Protein AF-A0A382CMC9-F1 (afdb_monomer_lite)

Organism: NCBI:txid408172

Secondary structure (DSSP, 8-state):
-EE-TTSSPEEE-----GGGTTTTHHHHHHHHHHHIIIIIS--S-EEEEE-TT-HHHHHHHHHH--TTEEEEE---

Radius of gyration: 12.16 Å; chains: 1; bounding box: 30×28×25 Å

Structure (mmCIF, N/CA/C/O backbone):
data_AF-A0A382CMC9-F1
#
_entry.id   AF-A0A382CMC9-F1
#
loop_
_atom_site.group_PDB
_atom_site.id
_atom_site.type_symbol
_atom_site.label_atom_id
_atom_site.label_alt_id
_atom_site.label_comp_id
_atom_site.label_asym_id
_atom_site.label_entity_id
_atom_site.label_seq_id
_atom_site.pdbx_PDB_ins_code
_atom_site.Cartn_x
_atom_site.Cartn_y
_atom_site.Cartn_z
_atom_site.occupancy
_atom_site.B_iso_or_equiv
_atom_site.auth_seq_id
_atom_site.auth_comp_id
_atom_site.auth_asym_id
_atom_site.auth_atom_id
_atom_site.pdbx_PDB_model_num
ATOM 1 N N . MET A 1 1 ? -4.505 3.359 -11.706 1.00 62.09 1 MET A N 1
ATOM 2 C CA . MET A 1 1 ? -3.058 3.510 -11.930 1.00 62.09 1 MET A CA 1
ATOM 3 C C . MET A 1 1 ? -2.864 4.659 -12.887 1.00 62.09 1 MET A C 1
ATOM 5 O O . MET A 1 1 ? -3.366 4.585 -14.002 1.00 62.09 1 MET A O 1
ATOM 9 N N . LEU A 1 2 ? -2.242 5.733 -12.413 1.00 69.62 2 LEU A N 1
ATOM 10 C CA . LEU A 1 2 ? -1.901 6.919 -13.198 1.00 69.62 2 LEU A CA 1
ATOM 11 C C . LEU A 1 2 ? -0.420 7.254 -12.946 1.00 69.62 2 LEU A C 1
ATOM 13 O O . LEU A 1 2 ? 0.097 6.862 -11.896 1.00 69.62 2 LEU A O 1
ATOM 17 N N . PRO A 1 3 ? 0.269 7.931 -13.880 1.00 67.06 3 PRO A N 1
ATOM 18 C CA . PRO A 1 3 ? 1.630 8.409 -13.649 1.00 67.06 3 PRO A CA 1
ATOM 19 C C . PRO A 1 3 ? 1.649 9.455 -12.525 1.00 67.06 3 PRO A C 1
ATOM 21 O O . PRO A 1 3 ? 0.819 10.366 -12.528 1.00 67.06 3 PRO A O 1
ATOM 24 N N . PHE A 1 4 ? 2.593 9.343 -11.591 1.00 69.88 4 PHE A N 1
ATOM 25 C CA . PHE A 1 4 ? 2.769 10.282 -10.479 1.00 69.88 4 PHE A CA 1
ATOM 26 C C . PHE A 1 4 ? 3.701 11.445 -10.871 1.00 69.88 4 PHE A C 1
ATOM 28 O O . PHE A 1 4 ? 4.813 11.188 -11.316 1.00 69.88 4 PHE A O 1
ATOM 35 N N . GLU A 1 5 ? 3.270 12.705 -10.711 1.00 66.69 5 GLU A N 1
ATOM 36 C CA . GLU A 1 5 ? 4.065 13.956 -10.829 1.00 66.69 5 GLU A CA 1
ATOM 37 C C . GLU A 1 5 ? 5.255 13.946 -11.819 1.00 66.69 5 GLU A C 1
ATOM 39 O O . GLU A 1 5 ? 6.408 14.126 -11.431 1.00 66.69 5 GLU A O 1
ATOM 44 N N . ASN A 1 6 ? 5.001 13.743 -13.120 1.00 61.38 6 ASN A N 1
ATOM 45 C CA . ASN A 1 6 ? 6.045 13.702 -14.168 1.00 61.38 6 ASN A CA 1
ATOM 46 C C . ASN A 1 6 ? 7.186 12.691 -13.909 1.00 61.38 6 ASN A C 1
ATOM 48 O O . ASN A 1 6 ? 8.258 12.782 -14.510 1.00 61.38 6 ASN A O 1
ATOM 52 N N . SER A 1 7 ? 6.956 11.710 -13.042 1.00 67.88 7 SER A N 1
ATOM 53 C CA . SER A 1 7 ? 7.828 10.567 -12.819 1.00 67.88 7 SER A CA 1
ATOM 54 C C . SER A 1 7 ? 7.313 9.353 -13.595 1.00 67.88 7 SER A C 1
ATOM 56 O O . SER A 1 7 ? 6.149 9.279 -13.990 1.00 67.88 7 SER A O 1
ATOM 58 N N . CYS A 1 8 ? 8.180 8.363 -13.795 1.00 77.19 8 CYS A N 1
ATOM 59 C CA . CYS A 1 8 ? 7.774 7.070 -14.351 1.00 77.19 8 CYS A CA 1
ATOM 60 C C . CYS A 1 8 ? 7.071 6.178 -13.308 1.00 77.19 8 CYS A C 1
ATOM 62 O O . CYS A 1 8 ? 6.763 5.025 -13.604 1.00 77.19 8 CYS A O 1
ATOM 64 N N . LEU A 1 9 ? 6.839 6.682 -12.088 1.00 82.06 9 LEU A N 1
ATOM 65 C CA . LEU A 1 9 ? 6.189 5.922 -11.030 1.00 82.06 9 LEU A CA 1
ATOM 66 C C . LEU A 1 9 ? 4.689 5.863 -11.266 1.00 82.06 9 LEU A C 1
ATOM 68 O O . LEU A 1 9 ? 4.038 6.856 -11.596 1.00 82.06 9 LEU A O 1
ATOM 72 N N . ILE A 1 10 ? 4.141 4.677 -11.043 1.00 88.38 10 ILE A N 1
ATOM 73 C CA . ILE A 1 10 ? 2.711 4.439 -11.120 1.00 88.38 10 ILE A CA 1
ATOM 74 C C . ILE A 1 10 ? 2.119 4.539 -9.721 1.00 88.38 10 ILE A C 1
ATOM 76 O O . ILE A 1 10 ? 2.523 3.814 -8.811 1.00 88.38 10 ILE A O 1
ATOM 80 N N . GLU A 1 11 ? 1.127 5.411 -9.569 1.00 89.12 11 GLU A N 1
ATOM 81 C CA . GLU A 1 11 ? 0.379 5.556 -8.328 1.00 89.12 11 GLU A CA 1
ATOM 82 C C . GLU A 1 11 ? -0.756 4.528 -8.231 1.00 89.12 11 GLU A C 1
ATOM 84 O O . GLU A 1 11 ? -1.544 4.332 -9.174 1.00 89.12 11 GLU A O 1
ATOM 89 N N . ILE A 1 12 ? -0.882 3.912 -7.053 1.00 88.31 12 ILE A N 1
ATOM 90 C CA . ILE A 1 12 ? -2.072 3.161 -6.652 1.00 88.31 12 ILE A CA 1
ATOM 91 C C . ILE A 1 12 ? -2.879 3.937 -5.609 1.00 88.31 12 ILE A C 1
ATOM 93 O O . ILE A 1 12 ? -2.356 4.432 -4.615 1.00 88.31 12 ILE A O 1
ATOM 97 N N . GLY A 1 13 ? -4.192 3.984 -5.820 1.00 86.75 13 GLY A N 1
ATOM 98 C CA . GLY A 1 13 ? -5.141 4.622 -4.919 1.00 86.75 13 GLY A CA 1
ATOM 99 C C . GLY A 1 13 ? -6.488 3.912 -4.968 1.00 86.75 13 GLY A C 1
ATOM 100 O O . GLY A 1 13 ? -6.861 3.320 -5.983 1.00 86.75 13 GLY A O 1
ATOM 101 N N . TYR A 1 14 ? -7.219 3.953 -3.858 1.00 88.12 14 TYR A N 1
ATOM 102 C CA . TYR A 1 14 ? -8.556 3.377 -3.738 1.00 88.12 14 TYR A CA 1
ATOM 103 C C . TYR A 1 14 ? -9.432 4.238 -2.829 1.00 88.12 14 TYR A C 1
ATOM 105 O O . TYR A 1 14 ? -8.951 4.985 -1.976 1.00 88.12 14 TYR A O 1
ATOM 113 N N . ARG A 1 15 ? -10.749 4.112 -2.998 1.00 89.06 15 ARG A N 1
ATOM 114 C CA . ARG A 1 15 ? -11.754 4.687 -2.101 1.00 89.06 15 ARG A CA 1
ATOM 115 C C . ARG A 1 15 ? -12.752 3.603 -1.747 1.00 89.06 15 ARG A C 1
ATOM 117 O O . ARG A 1 15 ? -13.182 2.849 -2.614 1.00 89.06 15 ARG A O 1
ATOM 124 N N . LEU A 1 16 ? -13.109 3.531 -0.473 1.00 88.31 16 LEU A N 1
ATOM 125 C CA . LEU A 1 16 ? -14.071 2.564 0.037 1.00 88.31 16 LEU A CA 1
ATOM 126 C C . LEU A 1 16 ? -15.281 3.292 0.595 1.00 88.31 16 LEU A C 1
ATOM 128 O O . LEU A 1 16 ? -15.133 4.313 1.271 1.00 88.31 16 LEU A O 1
ATOM 132 N N . ALA A 1 17 ? -16.464 2.724 0.366 1.00 91.75 17 ALA A N 1
ATOM 133 C CA . ALA A 1 17 ? -17.666 3.139 1.072 1.00 91.75 17 ALA A CA 1
ATOM 134 C C . ALA A 1 17 ? -17.448 3.017 2.588 1.00 91.75 17 ALA A C 1
ATOM 136 O O . ALA A 1 17 ? -16.823 2.063 3.055 1.00 91.75 17 ALA A O 1
ATOM 137 N N . THR A 1 18 ? -17.995 3.961 3.354 1.00 89.88 18 THR A N 1
ATOM 138 C CA . THR A 1 18 ? -17.862 4.007 4.820 1.00 89.88 18 THR A CA 1
ATOM 139 C C . THR A 1 18 ? -18.330 2.717 5.493 1.00 89.88 18 THR A C 1
ATOM 141 O O . THR A 1 18 ? -17.712 2.263 6.449 1.00 89.88 18 THR A O 1
ATOM 144 N N . ALA A 1 19 ? -19.358 2.068 4.938 1.00 93.25 19 ALA A N 1
ATOM 145 C CA . ALA A 1 19 ? -19.868 0.781 5.411 1.00 93.25 19 ALA A CA 1
ATOM 146 C C . ALA A 1 19 ? -18.828 -0.357 5.380 1.00 93.25 19 ALA A C 1
ATOM 148 O O . ALA A 1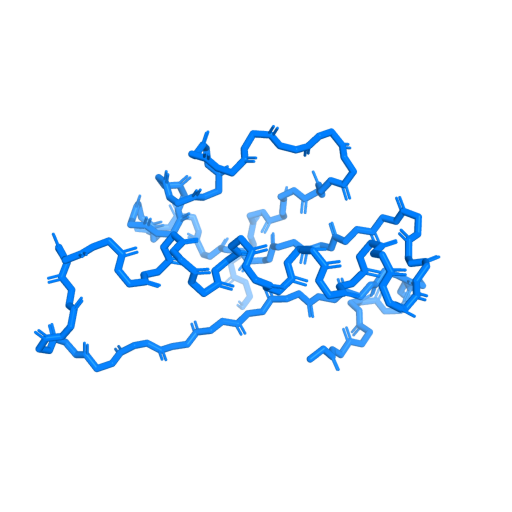 19 ? -18.957 -1.310 6.140 1.00 93.25 19 ALA A O 1
ATOM 149 N N . ALA A 1 20 ? -17.801 -0.267 4.530 1.00 89.69 20 ALA A N 1
ATOM 150 C CA . ALA A 1 20 ? -16.748 -1.277 4.398 1.00 89.69 20 ALA A CA 1
ATOM 151 C C . ALA A 1 20 ? -15.514 -0.993 5.279 1.00 89.69 20 ALA A C 1
ATOM 153 O O . ALA A 1 20 ? -14.530 -1.739 5.245 1.00 89.69 20 ALA A O 1
ATOM 154 N N . TRP A 1 21 ? -15.518 0.099 6.050 1.00 91.75 21 TRP A N 1
ATOM 155 C CA . TRP A 1 21 ? -14.385 0.464 6.901 1.00 91.75 21 TRP A CA 1
ATOM 156 C C . TRP A 1 21 ? -14.248 -0.492 8.091 1.00 91.75 21 TRP A C 1
ATOM 158 O O . TRP A 1 21 ? -15.212 -1.103 8.540 1.00 91.75 21 TRP A O 1
ATOM 168 N N . GLY A 1 22 ? -13.022 -0.651 8.595 1.00 89.88 22 GLY A N 1
ATOM 169 C CA . GLY A 1 22 ? -12.731 -1.525 9.740 1.00 89.88 22 GLY A CA 1
ATOM 170 C C . GLY A 1 22 ? -12.758 -3.031 9.444 1.00 89.88 22 GLY A C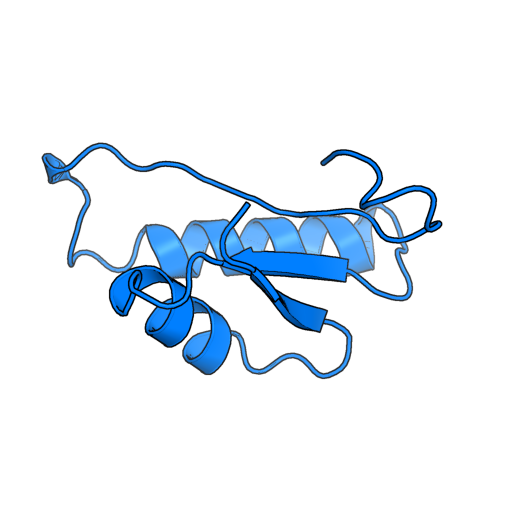 1
ATOM 171 O O . GLY A 1 22 ? -12.355 -3.811 10.296 1.00 89.88 22 GLY A O 1
ATOM 172 N N . GLN A 1 23 ? -13.149 -3.449 8.235 1.00 92.62 23 GLN A N 1
ATOM 173 C CA . GLN A 1 23 ? -13.279 -4.864 7.853 1.00 92.62 23 GLN A CA 1
ATOM 174 C C . GLN A 1 23 ? -12.043 -5.435 7.134 1.00 92.62 23 GLN A C 1
ATOM 176 O O . GLN A 1 23 ? -12.074 -6.546 6.623 1.00 92.62 23 GLN A O 1
ATOM 181 N N . GLY A 1 24 ? -10.951 -4.671 7.036 1.00 91.12 24 GLY A N 1
ATOM 182 C CA . GLY A 1 24 ? -9.731 -5.101 6.335 1.00 91.12 24 GLY A CA 1
ATOM 183 C C . GLY A 1 24 ? -9.770 -4.967 4.806 1.00 91.12 24 GLY A C 1
ATOM 184 O O . GLY A 1 24 ? -8.740 -5.163 4.165 1.00 91.12 24 GLY A O 1
ATOM 185 N N . ALA A 1 25 ? -10.896 -4.536 4.226 1.00 93.12 25 ALA A N 1
ATOM 186 C CA . ALA A 1 25 ? -11.072 -4.374 2.779 1.00 93.12 25 ALA A CA 1
ATOM 187 C C . ALA A 1 25 ? -9.987 -3.502 2.117 1.00 93.12 25 ALA A C 1
ATOM 189 O O . ALA A 1 25 ? -9.513 -3.811 1.030 1.00 93.12 25 ALA A O 1
ATOM 190 N N . ALA A 1 26 ? -9.543 -2.435 2.788 1.00 92.38 26 ALA A N 1
ATOM 191 C CA . ALA A 1 26 ? -8.486 -1.555 2.284 1.00 92.38 26 ALA A CA 1
ATOM 192 C C . ALA A 1 26 ? -7.141 -2.275 2.131 1.00 92.38 26 ALA A C 1
ATOM 194 O O . ALA A 1 26 ? -6.439 -2.085 1.141 1.00 92.38 26 ALA A O 1
ATOM 195 N N . THR A 1 27 ? -6.799 -3.128 3.099 1.00 93.50 27 THR A N 1
ATOM 196 C CA . THR A 1 27 ? -5.584 -3.942 3.047 1.00 93.50 27 THR A CA 1
ATOM 197 C C . THR A 1 27 ? -5.689 -4.977 1.937 1.00 93.50 27 THR A C 1
ATOM 199 O O . THR A 1 27 ? -4.756 -5.087 1.154 1.00 93.50 27 THR A O 1
ATOM 202 N N . GLU A 1 28 ? -6.831 -5.659 1.794 1.00 94.56 28 GLU A N 1
ATOM 203 C CA . GLU A 1 28 ? -7.023 -6.623 0.704 1.00 94.56 28 GLU A CA 1
ATOM 204 C C . GLU A 1 28 ? -6.878 -5.965 -0.676 1.00 94.56 28 GLU A C 1
ATOM 206 O O . GLU A 1 28 ? -6.132 -6.457 -1.527 1.00 94.56 28 GLU A O 1
ATOM 211 N N . VAL A 1 29 ? -7.554 -4.834 -0.892 1.00 94.00 29 VAL A N 1
ATOM 212 C CA . VAL A 1 29 ? -7.455 -4.078 -2.147 1.00 94.00 29 VAL A CA 1
ATOM 213 C C . VAL A 1 29 ? -6.012 -3.636 -2.390 1.00 94.00 29 VAL A C 1
ATOM 215 O O . VAL A 1 29 ? -5.492 -3.854 -3.484 1.00 94.00 29 VAL A O 1
ATOM 218 N N . GLY A 1 30 ? -5.339 -3.087 -1.375 1.00 92.69 30 GLY A N 1
ATOM 219 C CA . GLY A 1 30 ? -3.933 -2.690 -1.466 1.00 92.69 30 GLY A CA 1
ATOM 220 C C . GLY A 1 30 ? -3.011 -3.849 -1.857 1.00 92.69 30 GLY A C 1
ATOM 221 O O . GLY A 1 30 ? -2.205 -3.707 -2.773 1.00 92.69 30 GLY A O 1
ATOM 222 N N . THR A 1 31 ? -3.177 -5.023 -1.242 1.00 93.19 31 THR A N 1
ATOM 223 C CA . THR A 1 31 ? -2.391 -6.225 -1.560 1.00 93.19 31 THR A CA 1
ATOM 224 C C . THR A 1 31 ? -2.629 -6.703 -2.990 1.00 93.19 31 THR A C 1
ATOM 226 O O . THR A 1 31 ? -1.683 -7.090 -3.678 1.00 93.19 31 THR A O 1
ATOM 229 N N . ARG A 1 32 ? -3.878 -6.684 -3.469 1.00 94.38 32 ARG A N 1
ATOM 230 C CA . ARG A 1 32 ? -4.195 -7.074 -4.852 1.00 94.38 32 ARG A CA 1
ATOM 231 C C . ARG A 1 32 ? -3.599 -6.095 -5.861 1.00 94.38 32 ARG A C 1
ATOM 233 O O . ARG A 1 32 ? -3.016 -6.541 -6.843 1.00 94.38 32 ARG A O 1
ATOM 240 N N . LEU A 1 33 ? -3.692 -4.791 -5.600 1.00 92.81 33 LEU A N 1
ATOM 241 C CA . LEU A 1 33 ? -3.117 -3.758 -6.466 1.00 92.81 33 LEU A CA 1
ATOM 242 C C . LEU A 1 33 ? -1.588 -3.846 -6.533 1.00 92.81 33 LEU A C 1
ATOM 244 O O . LEU A 1 33 ? -1.032 -3.752 -7.625 1.00 92.81 33 LEU A O 1
ATOM 248 N N . LEU A 1 34 ? -0.921 -4.081 -5.398 1.00 92.00 34 LEU A N 1
ATOM 249 C CA . LEU A 1 34 ? 0.525 -4.319 -5.349 1.00 92.00 34 LEU A CA 1
ATOM 250 C C . LEU A 1 34 ? 0.917 -5.554 -6.158 1.00 92.00 34 LEU A C 1
ATOM 252 O O . LEU A 1 34 ? 1.781 -5.468 -7.024 1.00 92.00 34 LEU A O 1
ATOM 256 N N . ASN A 1 35 ? 0.258 -6.692 -5.922 1.00 93.19 35 ASN A N 1
ATOM 257 C CA . ASN A 1 35 ? 0.553 -7.918 -6.663 1.00 93.19 35 ASN A CA 1
ATOM 258 C C . ASN A 1 35 ? 0.336 -7.742 -8.165 1.00 93.19 35 ASN A C 1
ATOM 260 O O . ASN A 1 35 ? 1.174 -8.172 -8.949 1.00 93.19 35 ASN A O 1
ATOM 264 N N . TYR A 1 36 ? -0.756 -7.091 -8.561 1.00 93.94 36 TYR A N 1
ATOM 265 C CA . TYR A 1 36 ? -1.037 -6.822 -9.965 1.00 93.94 36 TYR A CA 1
ATOM 266 C C . TYR A 1 36 ? 0.044 -5.931 -10.594 1.00 93.94 36 TYR A C 1
ATOM 268 O O . TYR A 1 36 ? 0.592 -6.267 -11.641 1.00 93.94 36 TYR A O 1
ATOM 276 N N . GLY A 1 37 ? 0.419 -4.837 -9.925 1.00 92.06 37 GLY A N 1
ATOM 277 C CA . GLY A 1 37 ? 1.460 -3.937 -10.416 1.00 92.06 37 GLY A CA 1
ATOM 278 C C . GLY A 1 37 ? 2.833 -4.598 -10.528 1.00 92.06 37 GLY A C 1
ATOM 279 O O . GLY A 1 37 ? 3.476 -4.501 -11.567 1.00 92.06 37 GLY A O 1
ATOM 280 N N . LEU A 1 38 ? 3.272 -5.309 -9.490 1.00 91.50 38 LEU A N 1
ATOM 281 C CA . LEU A 1 38 ? 4.611 -5.900 -9.459 1.00 91.50 38 LEU A CA 1
ATOM 282 C C . LEU A 1 38 ? 4.719 -7.162 -10.322 1.00 91.50 38 LEU A C 1
ATOM 284 O O . LEU A 1 38 ? 5.754 -7.396 -10.937 1.00 91.50 38 LEU A O 1
ATOM 288 N N . ARG A 1 39 ? 3.677 -8.004 -10.360 1.00 92.94 39 ARG A N 1
ATOM 289 C CA . ARG A 1 39 ? 3.754 -9.322 -11.013 1.00 92.94 39 ARG A CA 1
ATOM 290 C C . ARG A 1 39 ? 3.211 -9.323 -12.427 1.00 92.94 39 ARG A C 1
ATOM 292 O O . ARG A 1 39 ? 3.829 -9.919 -13.299 1.00 92.94 39 ARG A O 1
ATOM 299 N N . GLU A 1 40 ? 2.054 -8.709 -12.647 1.00 94.38 40 GLU A N 1
ATOM 300 C CA . GLU A 1 40 ? 1.407 -8.756 -13.962 1.00 94.38 40 GLU A CA 1
ATOM 301 C C . GLU A 1 40 ? 1.887 -7.628 -14.865 1.00 94.38 40 GLU A C 1
ATOM 303 O O . GLU A 1 40 ? 2.145 -7.850 -16.045 1.00 94.38 40 GLU A O 1
ATOM 308 N N . LEU A 1 41 ? 2.062 -6.430 -14.305 1.00 92.75 41 LEU A N 1
ATOM 309 C CA . LEU A 1 41 ? 2.583 -5.282 -15.047 1.00 92.75 41 LEU A CA 1
ATOM 310 C C . LEU A 1 41 ? 4.111 -5.155 -14.981 1.00 92.75 41 LEU A C 1
ATOM 312 O O . LEU A 1 41 ? 4.660 -4.275 -15.640 1.00 92.75 41 LEU A O 1
ATOM 316 N N . ALA A 1 42 ? 4.781 -6.018 -14.208 1.00 92.69 42 ALA A N 1
ATOM 317 C CA . ALA A 1 42 ? 6.233 -6.019 -14.016 1.00 92.69 42 ALA A CA 1
ATOM 318 C C . ALA A 1 42 ? 6.802 -4.639 -13.626 1.00 92.69 42 ALA A C 1
ATOM 320 O O . ALA A 1 42 ? 7.887 -4.255 -14.062 1.00 92.69 42 ALA A O 1
ATOM 321 N N . LEU A 1 43 ? 6.061 -3.874 -12.819 1.00 90.50 43 LEU A N 1
ATOM 322 C CA . LEU A 1 43 ? 6.524 -2.583 -12.323 1.00 90.50 43 LEU A CA 1
ATOM 323 C C . LEU A 1 43 ? 7.643 -2.799 -11.305 1.00 90.50 43 LEU A C 1
ATOM 325 O O . LEU A 1 43 ? 7.506 -3.589 -10.374 1.00 90.50 43 LEU A O 1
ATOM 329 N N . GLU A 1 44 ? 8.735 -2.058 -11.455 1.00 90.00 44 GLU A N 1
ATOM 330 C CA . GLU A 1 44 ? 9.859 -2.122 -10.516 1.00 90.00 44 GLU A CA 1
ATOM 331 C C . GLU A 1 44 ? 9.537 -1.421 -9.191 1.00 90.00 44 GLU A C 1
ATOM 333 O O . GLU A 1 44 ? 10.003 -1.849 -8.132 1.00 90.00 44 GLU A O 1
ATOM 338 N N . LEU A 1 45 ? 8.726 -0.358 -9.259 1.00 90.44 45 LEU A N 1
ATOM 339 C CA . LEU A 1 45 ? 8.384 0.496 -8.131 1.00 90.44 45 LEU A CA 1
ATOM 340 C C . LEU A 1 45 ? 6.969 1.067 -8.270 1.00 90.44 45 LEU A C 1
ATOM 342 O O . LEU A 1 45 ? 6.557 1.502 -9.349 1.00 90.44 45 LEU A O 1
ATOM 346 N N . ILE A 1 46 ? 6.235 1.095 -7.158 1.00 91.44 46 ILE A N 1
ATOM 347 C CA . ILE A 1 46 ? 4.868 1.623 -7.083 1.00 91.44 46 ILE A CA 1
ATOM 348 C C . ILE A 1 46 ? 4.814 2.761 -6.060 1.00 91.44 46 ILE A C 1
ATOM 350 O O . ILE A 1 46 ? 5.421 2.677 -4.994 1.00 91.44 46 ILE A O 1
ATOM 354 N N . ALA A 1 47 ? 4.070 3.822 -6.364 1.00 90.50 47 ALA A N 1
ATOM 355 C CA . ALA A 1 47 ? 3.833 4.927 -5.442 1.00 90.50 47 ALA A CA 1
ATOM 356 C C . ALA A 1 47 ? 2.466 4.791 -4.751 1.00 90.50 47 ALA A C 1
ATOM 358 O O . ALA A 1 47 ? 1.465 4.435 -5.378 1.00 90.50 47 ALA A O 1
ATOM 359 N N . ALA A 1 48 ? 2.415 5.120 -3.463 1.00 89.31 48 ALA A N 1
ATOM 360 C CA . ALA A 1 48 ? 1.178 5.315 -2.716 1.00 89.31 48 ALA A CA 1
ATOM 361 C C . ALA A 1 48 ? 1.157 6.736 -2.149 1.00 89.31 48 ALA A C 1
ATOM 363 O O . ALA A 1 48 ? 1.992 7.086 -1.311 1.00 89.31 48 ALA A O 1
ATOM 364 N N . VAL A 1 49 ? 0.202 7.547 -2.603 1.00 88.56 49 VAL A N 1
ATOM 365 C CA . VAL A 1 49 ? 0.058 8.940 -2.173 1.00 88.56 49 VAL A CA 1
ATOM 366 C C . VAL A 1 49 ? -1.022 9.030 -1.109 1.00 88.56 49 VAL A C 1
ATOM 368 O O . VAL A 1 49 ? -2.151 8.571 -1.299 1.00 88.56 49 VAL A O 1
ATOM 371 N N . ILE A 1 50 ? -0.670 9.577 0.053 1.00 89.38 50 ILE A N 1
ATOM 372 C CA . ILE A 1 50 ? -1.561 9.600 1.213 1.00 89.38 50 ILE A CA 1
ATOM 373 C C . ILE A 1 50 ? -1.558 10.979 1.845 1.00 89.38 50 ILE A C 1
ATOM 375 O O . ILE A 1 50 ? -0.512 11.541 2.147 1.00 89.38 50 ILE A O 1
ATOM 379 N N . HIS A 1 51 ? -2.751 11.501 2.11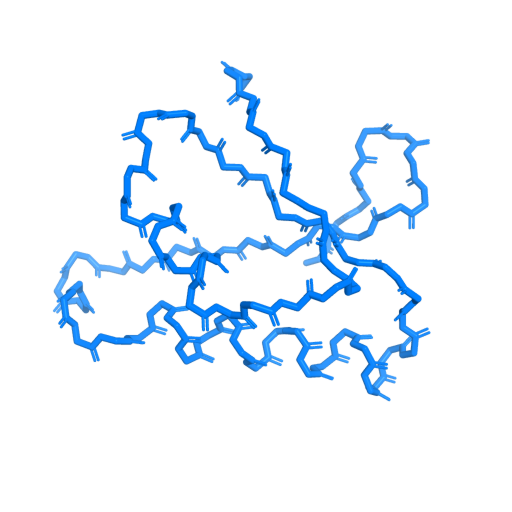8 1.00 87.69 51 HIS A N 1
ATOM 380 C CA . HIS A 1 51 ? -2.870 12.725 2.895 1.00 87.69 51 HIS A CA 1
ATOM 381 C C . HIS A 1 51 ? -2.312 12.504 4.316 1.00 87.69 51 HIS A C 1
ATOM 383 O O . HIS A 1 51 ? -2.678 11.509 4.954 1.00 87.69 51 HIS A O 1
ATOM 389 N N . PRO A 1 52 ? -1.474 13.403 4.864 1.00 86.31 52 PRO A N 1
ATOM 390 C CA . PRO A 1 52 ? -0.827 13.216 6.167 1.00 86.31 52 PRO A CA 1
ATOM 391 C C . PRO A 1 52 ? -1.814 13.054 7.333 1.00 86.31 52 PRO A C 1
ATOM 393 O O . PRO A 1 52 ? -1.481 12.433 8.338 1.00 86.31 52 PRO A O 1
ATOM 396 N N . GLU A 1 53 ? -3.047 13.538 7.191 1.00 90.12 53 GLU A N 1
ATOM 397 C CA . GLU A 1 53 ? -4.104 13.365 8.199 1.00 90.12 53 GLU A CA 1
ATOM 398 C C . GLU A 1 53 ? -4.864 12.029 8.078 1.00 90.12 53 GLU A C 1
ATOM 400 O O . GLU A 1 53 ? -5.642 11.661 8.960 1.00 90.12 53 GLU A O 1
ATOM 405 N N . ASN A 1 54 ? -4.652 11.260 7.005 1.00 88.50 54 ASN A N 1
ATOM 406 C CA . ASN A 1 54 ? -5.346 9.995 6.780 1.00 88.50 54 ASN A CA 1
ATOM 407 C C . ASN A 1 54 ? -4.627 8.824 7.471 1.00 88.50 54 ASN A C 1
ATOM 409 O O . ASN A 1 54 ? -3.995 7.969 6.838 1.00 88.50 54 ASN A O 1
ATOM 413 N N . ALA A 1 55 ? -4.779 8.762 8.795 1.00 89.44 55 ALA A N 1
ATOM 414 C CA . ALA A 1 55 ? -4.209 7.706 9.633 1.00 89.44 55 ALA A CA 1
ATOM 415 C C . ALA A 1 55 ? -4.685 6.289 9.241 1.00 89.44 55 ALA A C 1
ATOM 417 O O . ALA A 1 55 ? -3.977 5.303 9.465 1.00 89.44 55 ALA A O 1
ATOM 418 N N . ALA A 1 56 ? -5.876 6.161 8.645 1.00 89.06 56 ALA A N 1
ATOM 419 C CA . ALA A 1 56 ? -6.394 4.877 8.183 1.00 89.06 56 ALA A CA 1
ATOM 420 C C . ALA A 1 56 ? -5.569 4.333 7.007 1.00 89.06 56 ALA A C 1
ATOM 422 O O . ALA A 1 56 ? -5.097 3.196 7.069 1.00 89.06 56 ALA A O 1
ATOM 423 N N . SER A 1 57 ? -5.328 5.150 5.977 1.00 88.00 57 SER A N 1
ATOM 424 C CA . SER A 1 57 ? -4.504 4.753 4.828 1.00 88.00 57 SER A CA 1
ATOM 425 C C . SER A 1 57 ? -3.042 4.525 5.214 1.00 88.00 57 SER A C 1
ATOM 427 O O . SER A 1 57 ? -2.447 3.548 4.761 1.00 88.00 57 SER A O 1
ATOM 429 N N . GLN A 1 58 ? -2.476 5.344 6.109 1.00 89.81 58 GLN A N 1
ATOM 430 C CA . GLN A 1 58 ? -1.113 5.132 6.626 1.00 89.81 58 GLN A CA 1
ATOM 431 C C . GLN A 1 58 ? -0.968 3.765 7.305 1.00 89.81 58 GLN A C 1
ATOM 433 O O . GLN A 1 58 ? -0.009 3.031 7.063 1.00 89.81 58 GLN A O 1
ATOM 438 N N . ASN A 1 59 ? -1.962 3.377 8.109 1.00 91.06 59 ASN A N 1
ATOM 439 C CA . ASN A 1 59 ? -1.987 2.058 8.732 1.00 91.06 59 ASN A CA 1
ATOM 440 C C . ASN A 1 59 ? -2.083 0.920 7.714 1.00 91.06 59 ASN A C 1
ATOM 442 O O . ASN A 1 59 ? -1.547 -0.156 7.973 1.00 91.06 59 ASN A O 1
ATOM 446 N N . VAL A 1 60 ? -2.760 1.125 6.583 1.00 91.25 60 VAL A N 1
ATOM 447 C CA . VAL A 1 60 ? -2.812 0.119 5.518 1.00 91.25 60 VAL A CA 1
ATOM 448 C C . VAL A 1 60 ? -1.449 -0.026 4.854 1.00 91.25 60 VAL A C 1
ATOM 450 O O . VAL A 1 60 ? -0.975 -1.150 4.757 1.00 91.25 60 VAL A O 1
ATOM 453 N N . ILE A 1 61 ? -0.787 1.069 4.477 1.00 89.69 61 ILE A N 1
ATOM 454 C CA . ILE A 1 61 ? 0.555 1.013 3.870 1.00 89.69 61 ILE A CA 1
ATO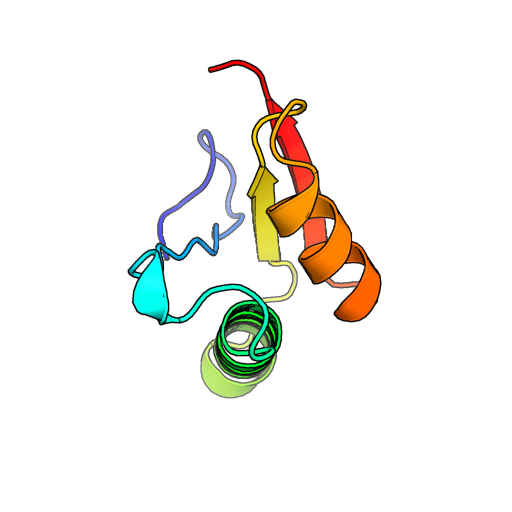M 455 C C . ILE A 1 61 ? 1.557 0.318 4.781 1.00 89.69 61 ILE A C 1
ATOM 457 O O . ILE A 1 61 ? 2.262 -0.583 4.335 1.00 89.69 61 ILE A O 1
ATOM 461 N N . ARG A 1 62 ? 1.542 0.636 6.079 1.00 88.94 62 ARG A N 1
ATOM 462 C CA . ARG A 1 62 ? 2.384 -0.048 7.067 1.00 88.94 62 ARG A CA 1
ATOM 463 C C . ARG A 1 62 ? 2.113 -1.556 7.146 1.00 88.94 62 ARG A C 1
ATOM 465 O O . ARG A 1 62 ? 3.011 -2.314 7.476 1.00 88.94 62 ARG A O 1
ATOM 472 N N . LYS A 1 63 ? 0.881 -2.004 6.886 1.00 90.00 63 LYS A N 1
ATOM 473 C CA . LYS A 1 63 ? 0.536 -3.438 6.858 1.00 90.00 63 LYS A CA 1
ATOM 474 C C . LYS A 1 63 ? 0.958 -4.134 5.566 1.00 90.00 63 LYS A C 1
ATOM 476 O O . LYS A 1 63 ? 1.037 -5.356 5.565 1.00 90.00 63 LYS A O 1
ATOM 481 N N . LEU A 1 64 ? 1.140 -3.388 4.478 1.00 88.31 64 LEU A N 1
ATOM 482 C CA . LEU A 1 64 ? 1.559 -3.944 3.192 1.00 88.31 64 LEU A CA 1
ATOM 483 C C . LEU A 1 64 ? 3.067 -4.216 3.144 1.00 88.31 64 LEU A C 1
ATOM 485 O O . LEU A 1 64 ? 3.455 -5.084 2.374 1.00 88.31 64 LEU A O 1
ATOM 489 N N . ASP A 1 65 ? 3.862 -3.501 3.955 1.00 83.81 65 ASP A N 1
ATOM 490 C CA . ASP A 1 65 ? 5.284 -3.760 4.254 1.00 83.81 65 ASP A CA 1
ATOM 491 C C . ASP A 1 65 ? 6.100 -4.231 3.035 1.00 83.81 65 ASP A C 1
ATOM 493 O O . ASP A 1 65 ? 6.602 -5.350 2.977 1.00 83.81 65 ASP A O 1
ATOM 497 N N . CYS A 1 66 ? 6.135 -3.394 1.994 1.00 83.25 66 CYS A N 1
ATOM 498 C CA . CYS A 1 66 ? 6.718 -3.733 0.699 1.00 83.25 66 CYS A CA 1
ATOM 499 C C . CYS A 1 66 ? 7.833 -2.749 0.333 1.00 83.25 66 CYS A C 1
ATOM 501 O O . CYS A 1 66 ? 7.564 -1.565 0.139 1.00 83.25 66 CYS A O 1
ATOM 503 N N . ASP A 1 67 ? 9.058 -3.255 0.165 1.00 86.12 67 ASP A N 1
ATOM 504 C CA . ASP A 1 67 ? 10.242 -2.458 -0.204 1.00 86.12 67 ASP A CA 1
ATOM 505 C C . ASP A 1 67 ? 10.148 -1.842 -1.611 1.00 86.12 67 ASP A C 1
ATOM 507 O O . ASP A 1 67 ? 10.771 -0.825 -1.903 1.00 86.12 67 ASP A O 1
ATOM 511 N N . GLN A 1 68 ? 9.337 -2.439 -2.489 1.00 85.44 68 GLN A N 1
ATOM 512 C CA . GLN A 1 68 ? 9.075 -1.956 -3.851 1.00 85.44 68 GLN A CA 1
ATOM 513 C C . GLN A 1 68 ? 7.898 -0.966 -3.908 1.00 85.44 68 GLN A C 1
ATOM 515 O O . GLN A 1 68 ? 7.298 -0.743 -4.965 1.00 85.44 68 GLN A O 1
ATOM 520 N N . MET A 1 69 ? 7.556 -0.365 -2.767 1.00 86.75 69 MET A N 1
ATOM 521 C CA . MET A 1 69 ? 6.526 0.655 -2.650 1.00 86.75 69 MET A CA 1
ATOM 522 C C . MET A 1 69 ? 7.074 1.901 -1.951 1.00 86.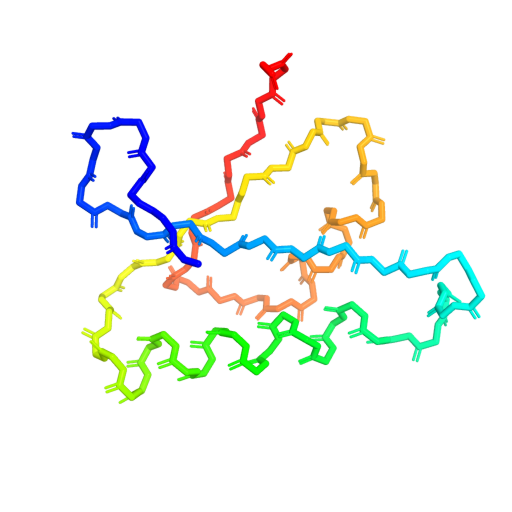75 69 MET A C 1
ATOM 524 O O . MET A 1 69 ? 7.586 1.835 -0.837 1.00 86.75 69 MET A O 1
ATOM 528 N N . VAL A 1 70 ? 6.901 3.063 -2.580 1.00 86.69 70 VAL A N 1
ATOM 529 C CA . VAL A 1 70 ? 7.241 4.365 -1.994 1.00 86.69 70 VAL A CA 1
ATOM 530 C C . VAL A 1 70 ? 5.974 5.028 -1.470 1.00 86.69 70 VAL A C 1
ATOM 532 O O . VAL A 1 70 ? 5.008 5.217 -2.210 1.00 86.69 70 VAL A O 1
ATOM 535 N N . CYS A 1 71 ? 5.977 5.408 -0.193 1.00 82.12 71 CYS A N 1
ATOM 536 C CA . CYS A 1 71 ? 4.902 6.196 0.402 1.00 82.12 71 CYS A CA 1
ATOM 537 C C . CYS A 1 71 ? 5.229 7.686 0.282 1.00 82.12 71 CYS A C 1
ATOM 539 O O . CYS A 1 71 ? 6.238 8.145 0.820 1.00 82.12 71 CYS A O 1
ATOM 541 N N . VAL A 1 72 ? 4.358 8.443 -0.381 1.00 82.56 72 VAL A N 1
ATOM 542 C CA . VAL A 1 72 ? 4.477 9.897 -0.511 1.00 82.56 72 VAL A CA 1
ATOM 543 C C . VAL A 1 72 ? 3.347 10.544 0.280 1.00 82.56 72 VAL A C 1
ATOM 545 O O . VAL A 1 72 ? 2.174 10.422 -0.069 1.00 82.56 72 VAL A O 1
ATOM 548 N N . SER A 1 73 ? 3.697 11.226 1.367 1.00 77.75 73 SER A N 1
ATOM 549 C CA . SER A 1 73 ? 2.730 11.983 2.162 1.00 77.75 73 SER A CA 1
ATOM 550 C C . SER A 1 73 ? 2.698 13.429 1.682 1.00 77.75 73 SER A C 1
ATOM 552 O O . SER A 1 73 ? 3.663 14.158 1.898 1.00 77.75 73 SER A O 1
ATOM 554 N N . THR A 1 74 ? 1.613 13.847 1.030 1.00 73.06 74 THR A N 1
ATOM 555 C CA . THR A 1 74 ? 1.481 15.200 0.461 1.00 73.06 74 THR A CA 1
ATOM 556 C C . THR A 1 74 ? 0.197 15.892 0.918 1.00 73.06 74 THR A C 1
ATOM 558 O O . THR A 1 74 ? -0.787 15.229 1.246 1.00 73.06 74 THR A O 1
ATOM 561 N N . MET A 1 75 ? 0.233 17.226 0.978 1.00 64.38 75 MET A N 1
ATOM 562 C CA . MET A 1 75 ? -0.892 18.095 1.361 1.00 64.38 75 MET A CA 1
ATOM 563 C C . MET A 1 75 ? -1.664 18.649 0.149 1.00 64.38 75 MET A C 1
ATOM 565 O O . MET A 1 75 ? -2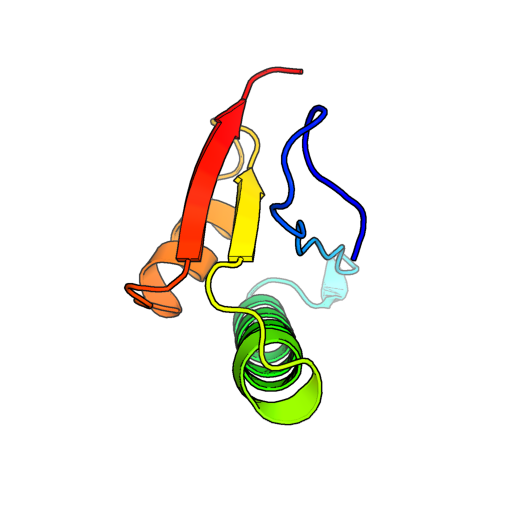.522 19.510 0.338 1.00 64.38 75 MET A O 1
ATOM 569 N N . VAL A 1 76 ? -1.320 18.227 -1.077 1.00 56.53 76 VAL A N 1
ATOM 570 C CA . VAL A 1 76 ? -1.984 18.695 -2.309 1.00 56.53 76 VAL A CA 1
ATOM 571 C C . VAL A 1 76 ? -3.334 18.030 -2.550 1.00 56.53 76 VAL A C 1
ATOM 573 O O . VAL A 1 76 ? -3.492 16.840 -2.189 1.00 56.53 76 VAL A O 1
#

Foldseek 3Di:
DDDDPPDPAAEDDDDDDPVCPPVCVLLVVVLVVVCCCCPVVVHQAHEYEDAPPCPVVVVSVVVNPDPRYDYHHDND

InterPro domains:
  IPR000182 GNAT domain [PF13302] (10-65)
  IPR016181 Acyl-CoA N-acyltransferase [SSF55729] (8-64)
  IPR051531 N-acetyltransferase [PTHR43792] (9-64)

pLDDT: mean 86.38, std 8.85, range [56.53, 94.56]

Sequence (76 aa):
MLPFENSCLIEIGYRLATAAWGQGAATEVGTRLLNYGLRELALELIAAVIHPENAASQNVIRKLDCDQMVCVSTMV